Protein AF-A0A849J2C2-F1 (afdb_monomer_lite)

Radius of gyration: 16.39 Å; chains: 1; bounding box: 40×32×50 Å

pLDDT: mean 79.88, std 23.36, range [24.89, 98.5]

Foldseek 3Di:
DDDDPDQPDPPDDPPDPDDDDDDDDPDDLQVVQCCVAPFVNCQPPVDDPLKGFPTKDHPPDAQTKIKTAIDHNDPCPPLVAFGIKMWGWRDDDPSPDTDIDIDGDSDPPPPPPPPPDDD

Secondary structure (DSSP, 8-state):
---------TTS-S-----------SS-HHHHHHHHH-HHHHHHHSSPTT-B---EEE--STT-EEEEE-B-SSS---TTS--EEEEEEEEEETTTEEEE--EEE--SS----------

Sequence (119 aa):
MSEIRTPVDVQSAVAVKELVIERTFAASPESVFDAFTDPLQLTHWWWPKGFACPSAEVDLRVGGTYRIAIKWPDDSSDARFMRSLNGEYYEVDRPHRLVMSSRAVNDERGELFATVASE

Structure (mmCIF, N/CA/C/O backbone):
data_AF-A0A849J2C2-F1
#
_entry.id   AF-A0A849J2C2-F1
#
loop_
_atom_site.group_PDB
_atom_site.id
_atom_site.type_symbol
_atom_site.label_atom_id
_atom_site.label_alt_id
_atom_site.label_comp_id
_atom_site.label_asym_id
_atom_site.label_entity_id
_atom_site.label_seq_id
_atom_site.pdbx_PDB_ins_code
_atom_site.Cartn_x
_atom_site.Cartn_y
_atom_site.Cartn_z
_atom_site.occupancy
_atom_site.B_iso_or_equiv
_atom_site.auth_seq_id
_atom_site.auth_comp_id
_atom_site.auth_asym_id
_atom_site.auth_atom_id
_atom_site.pdbx_PDB_model_num
ATOM 1 N N . MET A 1 1 ? 14.359 -10.371 29.818 1.00 35.44 1 MET A N 1
ATOM 2 C CA . MET A 1 1 ? 14.466 -8.910 29.626 1.00 35.44 1 MET A CA 1
ATOM 3 C C . MET A 1 1 ? 13.919 -8.607 28.246 1.00 35.44 1 MET A C 1
ATOM 5 O O . MET A 1 1 ? 14.593 -8.898 27.274 1.00 35.44 1 MET A O 1
ATOM 9 N N . SER A 1 2 ? 12.655 -8.185 28.173 1.00 36.28 2 SER A N 1
ATOM 10 C CA . SER A 1 2 ? 11.982 -7.843 26.917 1.00 36.28 2 SER A CA 1
ATOM 11 C C . SER A 1 2 ? 12.170 -6.351 26.695 1.00 36.28 2 SER A C 1
ATOM 13 O O . SER A 1 2 ? 11.709 -5.561 27.517 1.00 36.28 2 SER A O 1
ATOM 15 N N . GLU A 1 3 ? 12.879 -5.970 25.640 1.00 36.81 3 GLU A N 1
ATOM 16 C CA . GLU A 1 3 ? 12.998 -4.570 25.246 1.00 36.81 3 GLU A CA 1
ATOM 17 C C . GLU A 1 3 ? 11.624 -4.076 24.786 1.00 36.81 3 GLU A C 1
ATOM 19 O O . GLU A 1 3 ? 11.005 -4.620 23.871 1.00 36.81 3 GLU A O 1
ATOM 24 N N . ILE A 1 4 ? 11.112 -3.075 25.496 1.00 44.16 4 ILE A N 1
ATOM 25 C CA . ILE A 1 4 ? 9.902 -2.348 25.132 1.00 44.16 4 ILE A CA 1
ATOM 26 C C . ILE A 1 4 ? 10.290 -1.488 23.929 1.00 44.16 4 ILE A C 1
ATOM 28 O O . ILE A 1 4 ? 11.045 -0.529 24.074 1.00 44.16 4 ILE A O 1
ATOM 32 N N . ARG A 1 5 ? 9.820 -1.855 22.732 1.00 42.38 5 ARG A N 1
ATOM 33 C CA . ARG A 1 5 ? 10.005 -1.046 21.522 1.00 42.38 5 ARG A CA 1
ATOM 34 C C . ARG A 1 5 ? 9.177 0.227 21.698 1.00 42.38 5 ARG A C 1
ATOM 36 O O . ARG A 1 5 ? 7.949 0.171 21.698 1.00 42.38 5 ARG A O 1
ATOM 43 N N . THR A 1 6 ? 9.850 1.347 21.934 1.00 41.25 6 THR A N 1
ATOM 44 C CA . THR A 1 6 ? 9.228 2.661 22.118 1.00 41.25 6 THR A CA 1
ATOM 45 C C . THR A 1 6 ? 8.323 2.980 20.922 1.00 41.25 6 THR A C 1
ATOM 47 O O . THR A 1 6 ? 8.741 2.739 19.784 1.00 41.25 6 THR A O 1
ATOM 50 N N . PRO A 1 7 ? 7.100 3.505 21.128 1.00 44.19 7 PRO A N 1
ATOM 51 C CA . PRO A 1 7 ? 6.307 4.030 20.026 1.00 44.19 7 PRO A CA 1
ATOM 52 C C . PRO A 1 7 ? 7.094 5.144 19.330 1.00 44.19 7 PRO A C 1
ATOM 54 O O . PRO A 1 7 ? 7.707 5.984 19.988 1.00 44.19 7 PRO A O 1
ATOM 57 N N . VAL A 1 8 ? 7.113 5.112 17.997 1.00 49.66 8 VAL A N 1
ATOM 58 C CA . VAL A 1 8 ? 7.719 6.169 17.185 1.00 49.66 8 VAL A CA 1
ATOM 59 C C . VAL A 1 8 ? 6.935 7.453 17.450 1.00 49.66 8 VAL A C 1
ATOM 61 O O . VAL A 1 8 ? 5.780 7.573 17.046 1.00 49.66 8 VAL A O 1
ATOM 64 N N . ASP A 1 9 ? 7.552 8.385 18.174 1.00 47.97 9 ASP A N 1
ATOM 65 C CA . ASP A 1 9 ? 7.034 9.734 18.368 1.00 47.97 9 ASP A CA 1
ATOM 66 C C . ASP A 1 9 ? 7.191 10.514 17.059 1.00 47.97 9 ASP A C 1
ATOM 68 O O . ASP A 1 9 ? 8.289 10.912 16.672 1.00 47.97 9 ASP A O 1
ATOM 72 N N . VAL A 1 10 ? 6.073 10.716 16.365 1.00 53.03 10 VAL A N 1
ATOM 73 C CA . VAL A 1 10 ? 6.012 11.475 15.109 1.00 53.03 10 VAL A CA 1
ATOM 74 C C . VAL A 1 10 ? 6.177 12.990 15.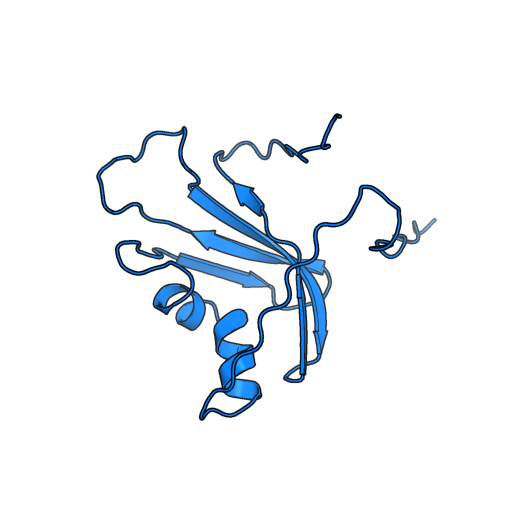346 1.00 53.03 10 VAL A C 1
ATOM 76 O O . VAL A 1 10 ? 6.153 13.755 14.384 1.00 53.03 10 VAL A O 1
ATOM 79 N N . GLN A 1 11 ? 6.328 13.447 16.600 1.00 43.84 11 GLN A N 1
ATOM 80 C CA . GLN A 1 11 ? 6.324 14.869 16.969 1.00 43.84 11 GLN A CA 1
ATOM 81 C C . GLN A 1 11 ? 7.683 15.454 17.397 1.00 43.84 11 GLN A C 1
ATOM 83 O O . GLN A 1 11 ? 7.754 16.651 17.685 1.00 43.84 11 GLN A O 1
ATOM 88 N N . SER A 1 12 ? 8.781 14.694 17.397 1.00 47.53 12 SER A N 1
ATOM 89 C CA . SER A 1 12 ? 10.095 15.250 17.757 1.00 47.53 12 SER A CA 1
ATOM 90 C C . SER A 1 12 ? 10.758 15.987 16.576 1.00 47.53 12 SER A C 1
ATOM 92 O O . SER A 1 12 ? 11.105 15.409 15.548 1.00 47.53 12 SER A O 1
ATOM 94 N N . ALA A 1 13 ? 10.886 17.308 16.735 1.00 49.38 13 ALA A N 1
ATOM 95 C CA . ALA A 1 13 ? 11.087 18.315 15.694 1.00 49.38 13 ALA A CA 1
ATOM 96 C C . ALA A 1 13 ? 12.449 18.286 14.964 1.00 49.38 13 ALA A C 1
ATOM 98 O O . ALA A 1 13 ? 13.404 18.961 15.341 1.00 49.38 13 ALA A O 1
ATOM 99 N N . VAL A 1 14 ? 12.470 17.622 13.810 1.00 52.12 14 VAL A N 1
ATOM 100 C CA . VAL A 1 14 ? 12.861 18.290 12.556 1.00 52.12 14 VAL A CA 1
ATOM 101 C C . VAL A 1 14 ? 11.586 18.959 12.038 1.00 52.12 14 VAL A C 1
ATOM 103 O O . VAL A 1 14 ? 10.515 18.391 12.232 1.00 52.12 14 VAL A O 1
ATOM 106 N N . ALA A 1 15 ? 11.636 20.150 11.435 1.00 57.69 15 ALA A N 1
ATOM 107 C CA . ALA A 1 15 ? 10.431 20.785 10.890 1.00 57.69 15 ALA A CA 1
ATOM 108 C C . ALA A 1 15 ? 9.725 19.827 9.909 1.00 57.69 15 ALA A C 1
ATOM 110 O O . ALA A 1 15 ? 10.162 19.653 8.769 1.00 57.69 15 ALA A O 1
ATOM 111 N N . VAL A 1 16 ? 8.659 19.169 10.374 1.00 62.28 16 VAL A N 1
ATOM 112 C CA . VAL A 1 16 ? 7.884 18.222 9.578 1.00 62.28 16 VAL A CA 1
ATOM 113 C C . VAL A 1 16 ? 7.149 19.041 8.530 1.00 62.28 16 VAL A C 1
ATOM 115 O O . VAL A 1 16 ? 6.279 19.849 8.849 1.00 62.28 16 VAL A O 1
ATOM 118 N N . LYS A 1 17 ? 7.525 18.869 7.263 1.00 84.94 17 LYS A N 1
ATOM 119 C CA . LYS A 1 17 ? 6.743 19.405 6.150 1.00 84.94 17 LYS A CA 1
ATOM 120 C C . LYS A 1 17 ? 5.549 18.484 5.956 1.00 84.94 17 LYS A C 1
ATOM 122 O O . LYS A 1 17 ? 5.688 17.393 5.411 1.00 84.94 17 LYS A O 1
ATOM 127 N N . GLU A 1 18 ? 4.399 18.921 6.445 1.00 88.31 18 GLU A N 1
ATOM 128 C CA . GLU A 1 18 ? 3.142 18.201 6.294 1.00 88.31 18 GLU A CA 1
ATOM 129 C C . GLU A 1 18 ? 2.494 18.524 4.940 1.00 88.31 18 GLU A C 1
ATOM 131 O O . GLU A 1 18 ? 2.438 19.681 4.516 1.00 88.31 18 GLU A O 1
ATOM 136 N N . LEU A 1 19 ? 2.005 17.487 4.259 1.00 90.19 19 LEU A N 1
ATOM 137 C CA . LEU A 1 19 ? 1.197 17.598 3.048 1.00 90.19 19 LEU A CA 1
ATOM 138 C C . LEU A 1 19 ? -0.126 16.870 3.282 1.00 90.19 19 LEU A C 1
ATOM 140 O O . LEU A 1 19 ? -0.139 15.653 3.452 1.00 90.19 19 LEU A O 1
ATOM 144 N N . VAL A 1 20 ? -1.231 17.614 3.231 1.00 93.50 20 VAL A N 1
ATOM 145 C CA . VAL A 1 20 ? -2.586 17.064 3.355 1.00 93.50 20 VAL A CA 1
ATOM 146 C C . VAL A 1 20 ? -3.234 17.007 1.973 1.00 93.50 20 VAL A C 1
ATOM 148 O O . VAL A 1 20 ? -3.305 18.013 1.265 1.00 93.50 20 VAL A O 1
ATOM 151 N N . ILE A 1 21 ? -3.700 15.819 1.579 1.00 94.81 21 ILE A N 1
ATOM 152 C CA . ILE A 1 21 ? -4.419 15.591 0.322 1.00 94.81 21 ILE A CA 1
ATOM 153 C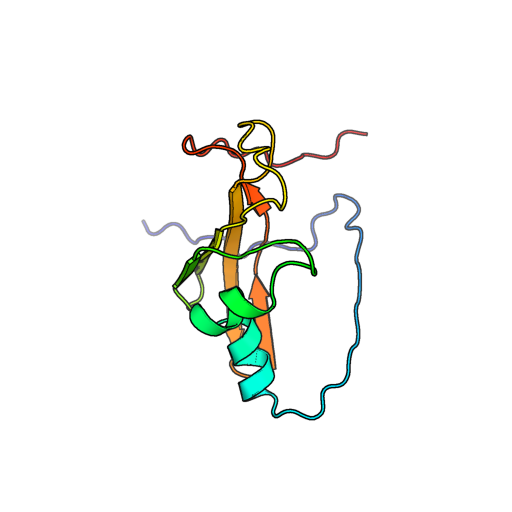 C . ILE A 1 21 ? -5.802 15.039 0.651 1.00 94.81 21 ILE A C 1
ATOM 155 O O . ILE A 1 21 ? -5.923 13.950 1.202 1.00 94.81 21 ILE A O 1
ATOM 159 N N . GLU A 1 22 ? -6.842 15.758 0.236 1.00 96.81 22 GLU A N 1
ATOM 160 C CA . GLU A 1 22 ? -8.230 15.321 0.377 1.00 96.81 22 GLU A CA 1
ATOM 161 C C . GLU A 1 22 ? -8.841 14.983 -0.985 1.00 96.81 22 GLU A C 1
ATOM 163 O O . GLU A 1 22 ? -8.763 15.751 -1.959 1.00 96.81 22 GLU A O 1
ATOM 168 N N . ARG A 1 23 ? -9.450 13.797 -1.063 1.00 95.94 23 ARG A N 1
ATOM 169 C CA . ARG A 1 23 ? -10.139 13.293 -2.253 1.00 95.94 23 ARG A CA 1
ATOM 170 C C . ARG A 1 23 ? -11.385 12.512 -1.859 1.00 95.94 23 ARG A C 1
ATOM 172 O O . ARG A 1 23 ? -11.369 11.738 -0.910 1.00 95.94 23 ARG A O 1
ATOM 179 N N . THR A 1 24 ? -12.453 12.706 -2.627 1.00 97.31 24 THR A N 1
ATOM 180 C CA . THR A 1 24 ? -13.711 11.967 -2.494 1.00 97.31 24 THR A CA 1
ATOM 181 C C . THR A 1 24 ? -13.824 10.964 -3.633 1.00 97.31 24 THR A C 1
ATOM 183 O O . THR A 1 24 ? -13.643 11.325 -4.795 1.00 97.31 24 THR A O 1
ATOM 186 N N . PHE A 1 25 ? -14.151 9.718 -3.301 1.00 96.00 25 PHE A N 1
ATOM 187 C CA . PHE A 1 25 ? -14.321 8.633 -4.263 1.00 96.00 25 PHE A CA 1
ATOM 188 C C . PHE A 1 25 ? -15.755 8.109 -4.218 1.00 96.00 25 PHE A C 1
ATOM 190 O O . PHE A 1 25 ? -16.335 7.961 -3.145 1.00 96.00 25 PHE A O 1
ATOM 197 N N . ALA A 1 26 ? -16.316 7.781 -5.382 1.00 98.00 26 ALA A N 1
ATOM 198 C CA . ALA A 1 26 ? -17.579 7.052 -5.492 1.00 98.00 26 ALA A CA 1
ATOM 199 C C . ALA A 1 26 ? -17.344 5.538 -5.294 1.00 98.00 26 ALA A C 1
ATOM 201 O O . ALA A 1 26 ? -17.611 4.736 -6.185 1.00 98.00 26 ALA A O 1
ATOM 202 N N . ALA A 1 27 ? -16.771 5.166 -4.149 1.00 97.19 27 ALA A N 1
ATOM 203 C CA . ALA A 1 27 ? -16.416 3.798 -3.774 1.00 97.19 27 ALA A CA 1
ATOM 204 C C . ALA A 1 27 ? -16.601 3.605 -2.259 1.00 97.19 27 ALA A C 1
ATOM 206 O O . ALA A 1 27 ? -16.663 4.585 -1.515 1.00 97.19 27 ALA A O 1
ATOM 207 N N . SER A 1 28 ? -16.693 2.356 -1.793 1.00 98.31 28 SER A N 1
ATOM 208 C CA . SER A 1 28 ? -16.785 2.083 -0.353 1.00 98.31 28 SER A CA 1
ATOM 209 C C . SER A 1 28 ? -15.435 2.324 0.347 1.00 98.31 28 SER A C 1
ATOM 211 O O . SER A 1 28 ? -14.390 2.167 -0.296 1.00 98.31 28 SER A O 1
ATOM 213 N N . PRO A 1 29 ? -15.417 2.656 1.653 1.00 98.06 29 PRO A N 1
ATOM 214 C CA . PRO A 1 29 ? -14.176 2.773 2.419 1.00 98.06 29 PRO A CA 1
ATOM 215 C C . PRO A 1 29 ? -13.303 1.517 2.337 1.00 98.06 29 PRO A C 1
ATOM 217 O O . PRO A 1 29 ? -12.090 1.628 2.209 1.00 98.06 29 PRO A O 1
ATOM 220 N N . GLU A 1 30 ? -13.905 0.325 2.340 1.00 98.50 30 GLU A N 1
ATOM 221 C CA . GLU A 1 30 ? -13.195 -0.953 2.203 1.00 98.50 30 GLU A CA 1
ATOM 222 C C . GLU A 1 30 ? -12.489 -1.056 0.855 1.00 98.50 30 GLU A C 1
ATOM 224 O O . GLU A 1 30 ? -11.328 -1.445 0.813 1.00 98.50 30 GLU A O 1
ATOM 229 N N . SER A 1 31 ? -13.159 -0.652 -0.228 1.00 98.00 31 SER A N 1
ATOM 230 C CA . SER A 1 31 ? -12.578 -0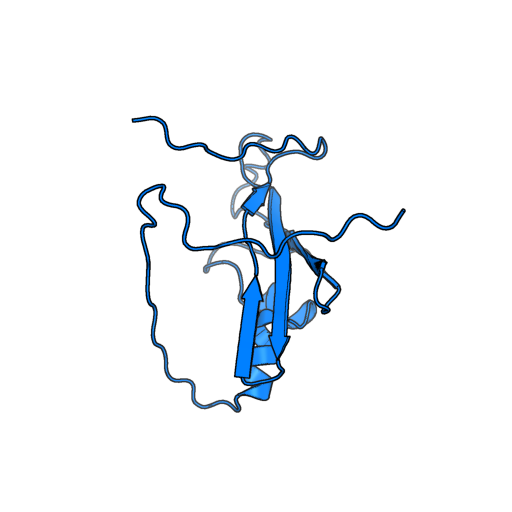.678 -1.575 1.00 98.00 31 SER A CA 1
ATOM 231 C C . SER A 1 31 ? -11.400 0.291 -1.693 1.00 98.00 31 SER A C 1
ATOM 233 O O . SER A 1 31 ? -10.396 -0.020 -2.329 1.00 98.00 31 SER A O 1
ATOM 235 N N . VAL A 1 32 ? -11.510 1.469 -1.067 1.00 97.94 32 VAL A N 1
ATOM 236 C CA . VAL A 1 32 ? -10.404 2.432 -1.004 1.00 97.94 32 VAL A CA 1
ATOM 237 C C . VAL A 1 32 ? -9.268 1.863 -0.164 1.00 97.94 32 VAL A C 1
ATOM 239 O O . VAL A 1 32 ? -8.129 1.898 -0.603 1.00 97.94 32 VAL A O 1
ATOM 242 N N . PHE A 1 33 ? -9.554 1.279 0.997 1.00 98.50 33 PHE A N 1
ATOM 243 C CA . PHE A 1 33 ? -8.536 0.657 1.842 1.00 98.50 33 PHE A CA 1
ATOM 244 C C . PHE A 1 33 ? -7.808 -0.488 1.116 1.00 98.50 33 PHE A C 1
ATOM 246 O O . PHE A 1 33 ? -6.579 -0.565 1.161 1.00 98.50 33 PHE A O 1
ATOM 253 N N . ASP A 1 34 ? -8.545 -1.335 0.391 1.00 98.12 34 ASP A N 1
ATOM 254 C CA . ASP A 1 34 ? -7.986 -2.401 -0.449 1.00 98.12 34 ASP A CA 1
ATOM 255 C C . ASP A 1 34 ? -7.076 -1.855 -1.539 1.00 98.12 34 ASP A C 1
ATOM 257 O O . ASP A 1 34 ? -6.029 -2.439 -1.796 1.00 98.12 34 ASP A O 1
ATOM 261 N N . ALA A 1 35 ? -7.396 -0.703 -2.134 1.00 97.69 35 ALA A N 1
ATOM 262 C CA . ALA A 1 35 ? -6.511 -0.093 -3.119 1.00 97.69 35 ALA A CA 1
ATOM 263 C C . ALA A 1 35 ? -5.099 0.154 -2.551 1.00 97.69 35 ALA A C 1
ATOM 265 O O . ALA A 1 35 ? -4.118 -0.019 -3.266 1.00 97.69 35 ALA A O 1
ATOM 266 N N . PHE A 1 36 ? -4.967 0.492 -1.266 1.00 96.81 36 PHE A N 1
ATOM 267 C CA . PHE A 1 36 ? -3.670 0.750 -0.626 1.00 96.81 36 PHE A CA 1
ATOM 268 C C . PHE A 1 36 ? -3.011 -0.485 0.004 1.00 96.81 36 PHE A C 1
ATOM 270 O O . PHE A 1 36 ? -1.870 -0.389 0.460 1.00 96.81 36 PHE A O 1
ATOM 277 N N . THR A 1 37 ? -3.705 -1.622 0.083 1.00 97.88 37 THR A N 1
ATOM 278 C CA . THR A 1 37 ? -3.257 -2.766 0.900 1.00 97.88 37 THR A CA 1
ATOM 279 C C . THR A 1 37 ? -3.308 -4.113 0.189 1.00 97.88 37 THR A C 1
ATOM 281 O O . THR A 1 37 ? -2.603 -5.032 0.595 1.00 97.88 37 THR A O 1
ATOM 284 N N . ASP A 1 38 ? -4.073 -4.244 -0.891 1.00 98.19 38 ASP A N 1
ATOM 285 C CA . ASP A 1 38 ? -4.056 -5.434 -1.731 1.00 98.19 38 ASP A CA 1
ATOM 286 C C . ASP A 1 38 ? -2.901 -5.348 -2.750 1.00 98.19 38 ASP A C 1
ATOM 288 O O . ASP A 1 38 ? -2.808 -4.373 -3.506 1.00 98.19 38 ASP A O 1
ATOM 292 N N . PRO A 1 39 ? -2.009 -6.355 -2.811 1.00 97.88 39 PRO A N 1
ATOM 293 C CA . PRO A 1 39 ? -0.849 -6.311 -3.692 1.00 97.88 39 PRO A CA 1
ATOM 294 C C . PRO A 1 39 ? -1.233 -6.240 -5.172 1.00 97.88 39 PRO A C 1
ATOM 296 O O . PRO A 1 39 ? -0.550 -5.559 -5.935 1.00 97.88 39 PRO A O 1
ATOM 299 N N . LEU A 1 40 ? -2.325 -6.883 -5.601 1.00 97.44 40 LEU A N 1
ATOM 300 C CA . LEU A 1 40 ? -2.755 -6.820 -6.998 1.00 97.44 40 LEU A CA 1
ATOM 301 C C . LEU A 1 40 ? -3.260 -5.417 -7.333 1.00 97.44 40 LEU A C 1
ATOM 303 O O . LEU A 1 40 ? -2.823 -4.844 -8.332 1.00 97.44 40 LEU A O 1
ATOM 307 N N . GLN A 1 41 ? -4.091 -4.822 -6.476 1.00 97.88 41 GLN A N 1
ATOM 308 C CA . GLN A 1 41 ? -4.578 -3.454 -6.667 1.00 97.88 41 GLN A CA 1
ATOM 309 C C . GLN A 1 41 ? -3.426 -2.448 -6.746 1.00 97.88 41 GLN A C 1
ATOM 311 O O . GLN A 1 41 ? -3.398 -1.627 -7.665 1.00 97.88 41 GLN A O 1
ATOM 316 N N . LEU A 1 42 ? -2.435 -2.547 -5.856 1.00 97.69 42 LEU A N 1
ATOM 317 C CA . LEU A 1 42 ? -1.254 -1.675 -5.868 1.00 97.69 42 LEU A CA 1
ATOM 318 C C . LEU A 1 42 ? -0.533 -1.693 -7.223 1.00 97.69 42 LEU A C 1
ATOM 320 O O . LEU A 1 42 ? -0.110 -0.637 -7.704 1.00 97.69 42 LEU A O 1
ATOM 324 N N . THR A 1 43 ? -0.460 -2.855 -7.887 1.00 96.81 43 THR A N 1
ATOM 325 C CA . THR A 1 43 ? 0.170 -2.939 -9.214 1.00 96.81 43 THR A CA 1
ATOM 326 C C . THR A 1 43 ? -0.549 -2.142 -10.305 1.00 96.81 43 THR A C 1
ATOM 328 O O . THR A 1 43 ? 0.067 -1.778 -11.309 1.00 96.81 43 THR A O 1
ATOM 331 N N . HIS A 1 44 ? -1.830 -1.827 -10.113 1.00 95.50 44 HIS A N 1
ATOM 332 C CA . HIS A 1 44 ? -2.641 -1.147 -11.117 1.00 95.50 44 HIS A CA 1
ATOM 333 C C . HIS A 1 44 ? -2.589 0.380 -11.040 1.00 95.50 44 HIS A C 1
ATOM 335 O O . HIS A 1 44 ? -2.751 1.024 -12.078 1.00 95.50 44 HIS A O 1
ATOM 341 N N . TRP A 1 45 ? -2.392 0.972 -9.856 1.00 94.12 45 TRP A N 1
ATOM 342 C CA . TRP A 1 45 ? -2.600 2.419 -9.686 1.00 94.12 45 TRP A CA 1
ATOM 343 C C . TRP A 1 45 ? -1.473 3.174 -8.979 1.00 94.12 45 TRP A C 1
ATOM 345 O O . TRP A 1 45 ? -1.431 4.397 -9.101 1.00 94.12 45 TRP A O 1
ATOM 355 N N . TRP A 1 46 ? -0.576 2.495 -8.252 1.00 95.31 46 TRP A N 1
ATOM 356 C CA . TRP A 1 46 ? 0.368 3.188 -7.368 1.00 95.31 46 TRP A CA 1
ATOM 357 C C . TRP A 1 46 ? 1.289 4.163 -8.110 1.00 95.31 46 TRP A C 1
ATOM 359 O O . TRP A 1 46 ? 1.567 5.264 -7.634 1.00 95.31 46 TRP A O 1
ATOM 369 N N . TRP A 1 47 ? 1.764 3.761 -9.290 1.00 94.00 47 TRP A N 1
ATOM 370 C CA . TRP A 1 47 ? 2.639 4.596 -10.102 1.00 94.00 47 TRP A CA 1
ATOM 371 C C . TRP A 1 47 ? 1.856 5.478 -11.074 1.00 94.00 47 TRP A C 1
ATOM 373 O O . TRP A 1 47 ? 0.842 5.052 -11.631 1.00 94.00 47 TRP A O 1
ATOM 383 N N . PRO A 1 48 ? 2.341 6.706 -11.334 1.00 90.88 48 PRO A N 1
ATOM 384 C CA . PRO A 1 48 ? 1.707 7.590 -12.296 1.00 90.88 48 PRO A CA 1
ATOM 385 C C . PRO A 1 48 ? 1.740 6.993 -13.708 1.00 90.88 48 PRO A C 1
ATOM 387 O O . PRO A 1 48 ? 2.554 6.131 -14.044 1.00 90.88 48 PRO A O 1
ATOM 390 N N . LYS A 1 49 ? 0.862 7.499 -14.577 1.00 88.31 49 LYS A N 1
ATOM 391 C CA . LYS A 1 49 ? 0.789 7.073 -15.978 1.00 88.31 49 LYS A CA 1
ATOM 392 C C . LYS A 1 49 ? 2.162 7.174 -16.660 1.00 88.31 49 LYS A C 1
ATOM 394 O O . LYS A 1 49 ? 2.833 8.195 -16.556 1.00 88.31 49 LYS A O 1
ATOM 399 N N . GLY A 1 50 ? 2.530 6.131 -17.403 1.00 86.00 50 GLY A N 1
ATOM 400 C CA . GLY A 1 50 ? 3.836 6.004 -18.063 1.00 86.00 50 GLY A CA 1
ATOM 401 C C . GLY A 1 50 ? 4.809 5.099 -17.309 1.00 86.00 50 GLY A C 1
ATOM 402 O O . GLY A 1 50 ? 5.791 4.654 -17.886 1.00 86.00 50 GLY A O 1
ATOM 403 N N . PHE A 1 51 ? 4.504 4.756 -16.062 1.00 89.19 51 PHE A N 1
ATOM 404 C CA . PHE A 1 51 ? 5.258 3.801 -15.262 1.00 89.19 51 PHE A CA 1
ATOM 405 C C . PHE A 1 51 ? 4.478 2.500 -15.125 1.00 89.19 51 PHE A C 1
ATOM 407 O O . PHE A 1 51 ? 3.248 2.494 -15.188 1.00 89.19 51 PHE A O 1
ATOM 414 N N . ALA A 1 52 ? 5.193 1.397 -14.921 1.00 90.31 52 ALA A N 1
ATOM 415 C CA . ALA A 1 52 ? 4.581 0.107 -14.629 1.00 90.31 52 ALA A CA 1
ATOM 416 C C . ALA A 1 52 ? 4.989 -0.387 -13.237 1.00 90.31 52 ALA A C 1
ATOM 418 O O . ALA A 1 52 ? 6.065 -0.053 -12.739 1.00 90.31 52 ALA A O 1
ATOM 419 N N . CYS A 1 53 ? 4.137 -1.211 -12.628 1.00 93.81 53 CYS A N 1
ATOM 420 C CA . CYS A 1 53 ? 4.415 -1.908 -11.378 1.00 93.81 53 CYS A CA 1
ATOM 421 C C . CYS A 1 53 ? 4.519 -3.416 -11.649 1.00 93.81 53 CYS A C 1
ATOM 423 O O . CYS A 1 53 ? 3.489 -4.078 -11.764 1.00 93.81 53 CYS A O 1
ATOM 425 N N . PRO A 1 54 ? 5.729 -3.985 -11.788 1.00 92.81 54 PRO A N 1
ATOM 426 C CA . PRO A 1 54 ? 5.887 -5.411 -12.082 1.00 92.81 54 PRO A CA 1
ATOM 427 C C . PRO A 1 54 ? 5.383 -6.330 -10.967 1.00 92.81 54 PRO A C 1
ATOM 429 O O . PRO A 1 54 ? 4.942 -7.442 -11.242 1.00 92.81 54 PRO A O 1
ATOM 432 N N . SER A 1 55 ? 5.485 -5.885 -9.715 1.00 95.88 55 SER A N 1
ATOM 433 C CA . SER A 1 55 ? 5.065 -6.646 -8.542 1.00 95.88 55 SER A CA 1
ATOM 434 C C . SER A 1 55 ? 4.855 -5.736 -7.336 1.00 95.88 55 SER A C 1
ATOM 436 O O . SER A 1 55 ? 5.469 -4.671 -7.225 1.00 95.88 55 SER A O 1
ATOM 438 N N . ALA A 1 56 ? 4.007 -6.191 -6.419 1.00 97.56 56 ALA A N 1
ATOM 43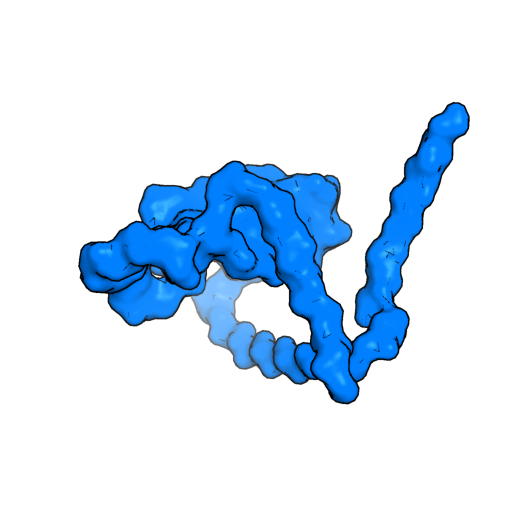9 C CA . ALA A 1 56 ? 3.895 -5.652 -5.078 1.00 97.56 56 ALA A CA 1
ATOM 440 C C . ALA A 1 56 ? 3.788 -6.800 -4.067 1.00 97.56 56 ALA A C 1
ATOM 442 O O . ALA A 1 56 ? 3.216 -7.850 -4.361 1.00 97.56 56 ALA A O 1
ATOM 443 N N . GLU A 1 57 ? 4.347 -6.589 -2.884 1.00 98.19 57 GLU A N 1
ATOM 444 C CA . GLU A 1 57 ? 4.329 -7.512 -1.752 1.00 98.19 57 GLU A CA 1
ATOM 445 C C . GLU A 1 57 ? 3.824 -6.754 -0.528 1.00 98.19 57 GLU A C 1
ATOM 447 O O . GLU A 1 57 ? 4.223 -5.607 -0.305 1.00 98.19 57 GLU A O 1
ATOM 452 N N . VAL A 1 58 ? 2.947 -7.384 0.254 1.00 98.06 58 VAL A N 1
ATOM 453 C CA . VAL A 1 58 ? 2.312 -6.773 1.425 1.00 98.06 58 VAL A CA 1
ATOM 454 C C . VAL A 1 58 ? 2.190 -7.804 2.550 1.00 98.06 58 VAL A C 1
ATOM 456 O O . VAL A 1 58 ? 1.566 -8.848 2.372 1.00 98.06 58 VAL A O 1
ATOM 459 N N . ASP A 1 59 ? 2.738 -7.483 3.722 1.00 98.44 59 ASP A N 1
ATOM 460 C CA . ASP A 1 59 ? 2.452 -8.140 5.004 1.00 98.44 59 ASP A CA 1
ATOM 461 C C . ASP A 1 59 ? 1.560 -7.203 5.838 1.00 98.44 59 ASP A C 1
ATOM 463 O O . ASP A 1 59 ? 2.046 -6.352 6.586 1.00 98.44 59 ASP A O 1
ATOM 467 N N . LEU A 1 60 ? 0.238 -7.293 5.643 1.00 98.06 60 LEU A N 1
ATOM 468 C CA . LEU A 1 60 ? -0.729 -6.332 6.188 1.00 98.06 60 LEU A CA 1
ATOM 469 C C . LEU A 1 60 ? -1.016 -6.577 7.676 1.00 98.06 60 LEU A C 1
ATOM 471 O O . LEU A 1 60 ? -2.047 -7.126 8.067 1.00 98.06 60 LEU A O 1
ATOM 475 N N . ARG A 1 61 ? -0.095 -6.131 8.522 1.00 97.88 61 ARG A N 1
ATOM 476 C CA . ARG A 1 61 ? -0.230 -6.096 9.982 1.00 97.88 61 ARG A CA 1
ATOM 477 C C . ARG A 1 61 ? 0.657 -4.997 10.547 1.00 97.88 61 ARG A C 1
ATOM 479 O O . ARG A 1 61 ? 1.617 -4.589 9.903 1.00 97.88 61 ARG A O 1
ATOM 486 N N . VAL A 1 62 ? 0.386 -4.552 11.771 1.00 97.88 62 VAL A N 1
ATOM 487 C CA . VAL A 1 62 ? 1.283 -3.619 12.474 1.00 97.88 62 VAL A CA 1
ATOM 488 C C . VAL A 1 62 ? 2.682 -4.240 12.598 1.00 97.88 62 VAL A C 1
ATOM 490 O O . VAL A 1 62 ? 2.830 -5.385 13.034 1.00 97.88 62 VAL A O 1
ATOM 493 N N . GLY A 1 63 ? 3.700 -3.491 12.176 1.00 95.25 63 GLY A N 1
ATOM 494 C CA . GLY A 1 63 ? 5.090 -3.935 12.063 1.00 95.25 63 GLY A CA 1
ATOM 495 C C . GLY A 1 63 ? 5.396 -4.811 10.841 1.00 95.25 63 GLY A C 1
ATOM 496 O O . GLY A 1 63 ? 6.536 -5.246 10.684 1.00 95.25 63 GLY A O 1
ATOM 497 N N . GLY A 1 64 ? 4.401 -5.110 10.003 1.00 96.50 64 GLY A N 1
ATOM 498 C CA . GLY A 1 64 ? 4.585 -5.748 8.703 1.00 96.50 64 GLY A CA 1
ATOM 499 C C . GLY A 1 64 ? 5.068 -4.744 7.656 1.00 96.50 64 GLY A C 1
ATOM 500 O O . GLY A 1 64 ? 4.903 -3.531 7.811 1.00 96.50 64 GLY A O 1
ATOM 501 N N . THR A 1 65 ? 5.698 -5.247 6.599 1.00 97.81 65 THR A N 1
ATOM 502 C CA . THR A 1 65 ? 6.308 -4.424 5.550 1.00 97.81 65 THR A CA 1
ATOM 503 C C . THR A 1 65 ? 5.586 -4.561 4.219 1.00 97.81 65 THR A C 1
ATOM 505 O O . THR A 1 65 ? 4.842 -5.513 3.977 1.00 97.81 65 THR A O 1
ATOM 508 N N . TYR A 1 66 ? 5.825 -3.596 3.338 1.00 97.75 66 TYR A N 1
ATOM 509 C CA . TYR A 1 66 ? 5.391 -3.663 1.952 1.00 97.75 66 TYR A CA 1
ATOM 510 C C . TYR A 1 66 ? 6.506 -3.235 0.998 1.00 97.75 66 TYR A C 1
ATOM 512 O O . TYR A 1 66 ? 7.420 -2.483 1.360 1.00 97.75 66 TYR A O 1
ATOM 520 N N . ARG A 1 67 ? 6.414 -3.718 -0.240 1.00 97.31 67 ARG A N 1
ATOM 521 C CA . ARG A 1 67 ? 7.313 -3.391 -1.349 1.00 97.31 67 ARG A CA 1
ATOM 522 C C . ARG A 1 67 ? 6.491 -3.229 -2.619 1.00 97.31 67 ARG A C 1
ATOM 524 O O . ARG A 1 67 ? 5.726 -4.117 -2.965 1.00 97.31 67 ARG A O 1
ATOM 531 N N . ILE A 1 68 ? 6.692 -2.134 -3.343 1.00 96.94 68 ILE A N 1
ATOM 532 C CA . ILE A 1 68 ? 6.034 -1.854 -4.626 1.00 96.94 68 ILE A CA 1
ATOM 533 C C . ILE A 1 68 ? 7.131 -1.593 -5.653 1.00 96.94 68 ILE A C 1
ATOM 535 O O . ILE A 1 68 ? 7.834 -0.582 -5.573 1.00 96.94 68 ILE A O 1
ATOM 539 N N . ALA A 1 69 ? 7.334 -2.525 -6.584 1.00 94.25 69 ALA A N 1
ATOM 540 C CA . ALA A 1 69 ? 8.376 -2.417 -7.600 1.00 94.25 69 ALA A CA 1
ATOM 541 C C . ALA A 1 69 ? 7.994 -1.385 -8.666 1.00 94.25 69 ALA A C 1
ATOM 543 O O . ALA A 1 69 ? 6.825 -1.253 -9.024 1.00 94.25 69 ALA A O 1
ATOM 544 N N . ILE A 1 70 ? 8.978 -0.677 -9.215 1.00 91.38 70 ILE A N 1
ATOM 545 C CA . ILE A 1 70 ? 8.772 0.245 -10.337 1.00 91.38 70 ILE A CA 1
ATOM 546 C C . ILE A 1 70 ? 9.532 -0.243 -11.565 1.00 91.38 70 ILE A C 1
ATOM 548 O O . ILE A 1 70 ? 10.684 -0.669 -11.481 1.00 91.38 70 ILE A O 1
ATOM 552 N N . LYS A 1 71 ? 8.882 -0.161 -12.723 1.00 88.25 71 LYS A N 1
ATOM 553 C CA . LYS A 1 71 ? 9.522 -0.251 -14.032 1.00 88.25 71 LYS A CA 1
ATOM 554 C C . LYS A 1 71 ? 9.394 1.103 -14.718 1.00 88.25 71 LYS A C 1
ATOM 556 O O . LYS A 1 71 ? 8.282 1.586 -14.946 1.00 88.25 71 LYS A O 1
ATOM 561 N N . TRP A 1 72 ? 10.544 1.692 -15.025 1.00 86.81 72 TRP A N 1
ATOM 562 C CA . TRP A 1 72 ? 10.641 2.968 -15.720 1.00 86.81 72 TRP A CA 1
ATOM 563 C C . TRP A 1 72 ? 10.223 2.818 -17.198 1.00 86.81 72 TRP A C 1
ATOM 565 O O . TRP A 1 72 ? 10.390 1.735 -17.765 1.00 86.81 72 TRP A O 1
ATOM 575 N N . PRO A 1 73 ? 9.624 3.862 -17.805 1.00 79.94 73 PRO A N 1
ATOM 576 C CA . PRO A 1 73 ? 9.178 3.843 -19.203 1.00 79.94 73 PRO A CA 1
ATOM 577 C C . PRO A 1 73 ? 10.300 3.581 -20.213 1.00 79.94 73 PRO A C 1
ATOM 579 O O . PRO A 1 73 ? 10.055 2.950 -21.239 1.00 79.94 73 PRO A O 1
ATOM 582 N N . ASP A 1 74 ? 11.514 4.032 -19.904 1.00 72.88 74 ASP A N 1
ATOM 583 C CA . ASP A 1 74 ? 12.699 3.820 -20.730 1.00 72.88 74 ASP A CA 1
ATOM 584 C C . ASP A 1 74 ? 13.506 2.625 -20.201 1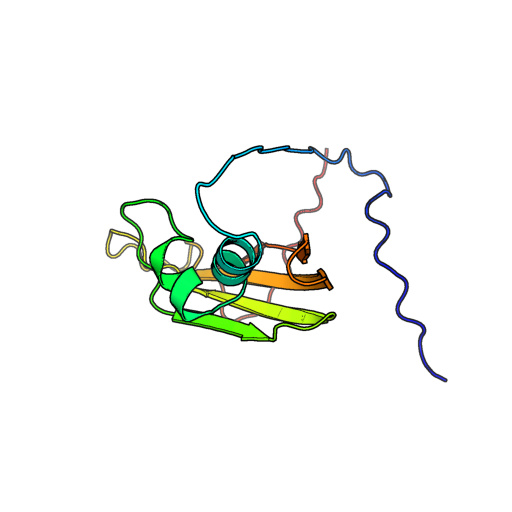.00 72.88 74 ASP A C 1
ATOM 586 O O . ASP A 1 74 ? 13.376 2.244 -19.036 1.00 72.88 74 ASP A O 1
ATOM 590 N N . ASP A 1 75 ? 14.420 2.068 -21.006 1.00 61.03 75 ASP A N 1
ATOM 591 C CA . ASP A 1 75 ? 15.428 1.099 -20.526 1.00 61.03 75 ASP A CA 1
ATOM 592 C C . ASP A 1 75 ? 16.502 1.774 -19.644 1.00 61.03 75 ASP A C 1
ATOM 594 O O . ASP A 1 75 ? 17.656 1.356 -19.569 1.00 61.03 75 ASP A O 1
ATOM 598 N N . SER A 1 76 ? 16.123 2.842 -18.935 1.00 59.78 76 SER A N 1
ATOM 599 C CA . SER A 1 76 ? 16.857 3.421 -17.821 1.00 59.78 76 SER A CA 1
ATOM 600 C C . SER A 1 76 ? 16.769 2.489 -16.608 1.00 59.78 76 SER A C 1
ATOM 602 O O . SER A 1 76 ? 16.437 2.881 -15.494 1.00 59.78 76 SER A O 1
ATOM 604 N N . SER A 1 77 ? 17.162 1.231 -16.806 1.00 56.34 77 SER A N 1
ATOM 605 C CA . SER A 1 77 ? 17.519 0.274 -15.757 1.00 56.34 77 SER A CA 1
ATOM 606 C C . SER A 1 77 ? 18.848 0.639 -15.071 1.00 56.34 77 SER A C 1
ATOM 608 O O . SER A 1 77 ? 19.483 -0.193 -14.417 1.00 56.34 77 SER A O 1
ATOM 610 N N . ASP A 1 78 ? 19.258 1.903 -15.201 1.00 59.41 78 ASP A N 1
ATOM 611 C CA . ASP A 1 78 ? 20.391 2.492 -14.519 1.00 59.41 78 ASP A CA 1
ATOM 612 C C . ASP A 1 78 ? 20.180 2.350 -13.010 1.00 59.41 78 ASP A C 1
ATOM 614 O O . ASP A 1 78 ? 19.177 2.792 -12.448 1.00 59.41 78 ASP A O 1
ATOM 618 N N . ALA A 1 79 ? 21.152 1.724 -12.351 1.00 57.06 79 ALA A N 1
ATOM 619 C CA . ALA A 1 79 ? 21.178 1.491 -10.912 1.00 57.06 79 ALA A CA 1
ATOM 620 C C . ALA A 1 79 ? 21.225 2.785 -10.070 1.00 57.06 79 ALA A C 1
ATOM 622 O O . ALA A 1 79 ? 21.397 2.724 -8.856 1.00 57.06 79 ALA A O 1
ATOM 623 N N . ARG A 1 80 ? 21.112 3.963 -10.692 1.00 61.94 80 ARG A N 1
ATOM 624 C CA . ARG A 1 80 ? 20.864 5.250 -10.033 1.00 61.94 80 ARG A CA 1
ATOM 625 C C . ARG A 1 80 ? 19.378 5.531 -9.780 1.00 61.94 80 ARG A C 1
ATOM 627 O O . ARG A 1 80 ? 19.079 6.414 -8.977 1.00 61.94 80 ARG A O 1
ATOM 634 N N . PHE A 1 81 ? 18.456 4.838 -10.450 1.00 72.31 81 PHE A N 1
ATOM 635 C CA . PHE A 1 81 ? 17.021 5.085 -10.307 1.00 72.31 81 PHE A CA 1
ATOM 636 C C . PHE A 1 81 ? 16.354 4.109 -9.341 1.00 72.31 81 PHE A C 1
ATOM 638 O O . PHE A 1 81 ? 16.611 2.909 -9.364 1.00 72.31 81 PHE A O 1
ATOM 645 N N . MET A 1 82 ? 15.421 4.636 -8.541 1.00 82.75 82 MET A N 1
ATOM 646 C CA . MET A 1 82 ? 14.599 3.857 -7.612 1.00 82.75 82 MET A CA 1
ATOM 647 C C . MET A 1 82 ? 14.059 2.581 -8.275 1.00 82.75 82 MET A C 1
ATOM 649 O O . MET A 1 82 ? 13.501 2.632 -9.372 1.00 82.75 82 MET A O 1
ATOM 653 N N . ARG A 1 83 ? 14.193 1.455 -7.571 1.00 87.62 83 ARG A N 1
ATOM 654 C CA . ARG A 1 83 ? 13.720 0.122 -7.975 1.00 87.62 83 ARG A CA 1
ATOM 655 C C . ARG A 1 83 ? 12.420 -0.272 -7.287 1.00 87.62 83 ARG A C 1
ATOM 657 O O . ARG A 1 83 ? 11.653 -1.068 -7.828 1.00 87.62 83 ARG A O 1
ATOM 664 N N . SER A 1 84 ? 12.159 0.289 -6.111 1.00 91.88 84 SER A N 1
ATOM 665 C CA . SER A 1 84 ? 10.907 0.082 -5.393 1.00 91.88 84 SER A CA 1
ATOM 666 C C . SER A 1 84 ? 10.625 1.190 -4.388 1.00 91.88 84 SER A C 1
ATOM 668 O O . SER A 1 84 ? 11.532 1.891 -3.934 1.00 91.88 84 SER A O 1
ATOM 670 N N . LEU A 1 85 ? 9.356 1.308 -4.012 1.00 93.94 85 LEU A N 1
ATOM 671 C CA . LEU A 1 85 ? 8.948 1.958 -2.777 1.00 93.94 85 LEU A CA 1
ATOM 672 C C . LEU A 1 85 ? 8.754 0.883 -1.711 1.00 93.94 85 LEU A C 1
ATOM 674 O O . LEU A 1 85 ? 8.025 -0.080 -1.944 1.00 93.94 85 LEU A O 1
ATOM 678 N N . ASN A 1 86 ? 9.381 1.053 -0.554 1.00 95.31 86 ASN A N 1
ATOM 679 C CA . ASN A 1 86 ? 9.220 0.145 0.576 1.00 95.31 86 ASN A CA 1
ATOM 680 C C . ASN A 1 86 ? 8.696 0.910 1.789 1.00 95.31 86 ASN A C 1
ATOM 682 O O . ASN A 1 86 ? 8.925 2.115 1.907 1.00 95.31 86 ASN A O 1
ATOM 686 N N . GLY A 1 87 ? 8.070 0.200 2.718 1.00 94.88 87 GLY A N 1
ATOM 687 C CA . GLY A 1 87 ? 7.651 0.780 3.987 1.00 94.88 87 GLY A CA 1
ATOM 688 C C . GLY A 1 87 ? 7.243 -0.256 5.024 1.00 94.88 87 GLY A C 1
ATOM 689 O O . GLY A 1 87 ? 7.255 -1.459 4.763 1.00 94.88 87 GLY A O 1
ATOM 690 N N . GLU A 1 88 ? 6.903 0.241 6.208 1.00 97.12 88 GLU A N 1
ATOM 691 C CA . GLU A 1 88 ? 6.385 -0.510 7.356 1.00 97.12 88 GLU A CA 1
ATOM 692 C C . GLU A 1 88 ? 5.040 0.092 7.777 1.00 97.12 88 GLU A C 1
ATOM 694 O O . GLU A 1 88 ? 4.888 1.318 7.794 1.00 97.12 88 GLU A O 1
ATOM 699 N N . TYR A 1 89 ? 4.080 -0.760 8.135 1.00 97.06 89 TYR A N 1
ATOM 700 C CA . TYR A 1 89 ? 2.799 -0.341 8.699 1.00 97.06 89 TYR A CA 1
ATOM 701 C C . TYR A 1 89 ? 2.925 -0.088 10.204 1.00 97.06 89 TYR A C 1
ATOM 703 O O . TYR A 1 89 ? 3.278 -0.983 10.972 1.00 97.06 89 TYR A O 1
ATOM 711 N N . TYR A 1 90 ? 2.573 1.115 10.646 1.00 96.25 90 TYR A N 1
ATOM 712 C CA . TYR A 1 90 ? 2.514 1.480 12.066 1.00 96.25 90 TYR A CA 1
ATOM 713 C C . TYR A 1 90 ? 1.106 1.349 12.646 1.00 96.25 90 TYR A C 1
ATOM 715 O O . TYR A 1 90 ? 0.960 1.097 13.839 1.00 96.25 90 TYR A O 1
ATOM 723 N N . GLU A 1 91 ? 0.078 1.472 11.808 1.00 97.44 91 GLU A N 1
ATOM 724 C CA . GLU A 1 91 ? -1.318 1.295 12.200 1.00 97.44 91 GLU A CA 1
ATOM 725 C C . GLU A 1 91 ? -2.126 0.711 11.044 1.00 97.44 91 GLU A C 1
ATOM 727 O O . GLU A 1 91 ? -1.986 1.151 9.901 1.00 97.44 91 G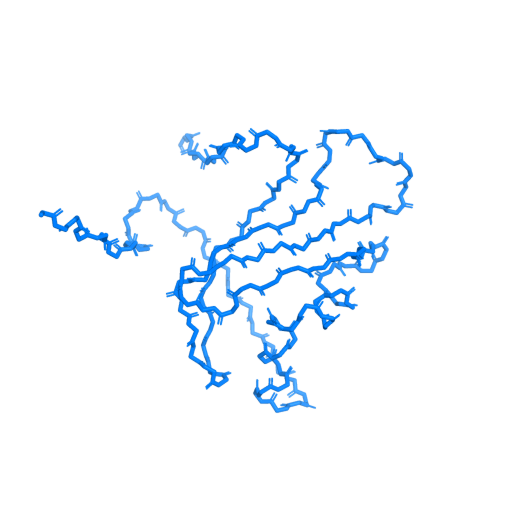LU A O 1
ATOM 732 N N . VAL A 1 92 ? -2.976 -0.268 11.358 1.00 98.00 92 VAL A N 1
ATOM 733 C CA . VAL A 1 92 ? -3.894 -0.916 10.417 1.00 98.00 92 VAL A CA 1
ATOM 734 C C . VAL A 1 92 ? -5.246 -1.056 11.115 1.00 98.00 92 VAL A C 1
ATOM 736 O O . VAL A 1 92 ? -5.468 -2.008 11.860 1.00 98.00 92 VAL A O 1
ATOM 739 N N . ASP A 1 93 ? -6.134 -0.096 10.882 1.00 98.12 93 ASP A N 1
ATOM 740 C CA . ASP A 1 93 ? -7.517 -0.104 11.361 1.00 98.12 93 ASP A CA 1
ATOM 741 C C . ASP A 1 93 ? -8.451 -0.082 10.150 1.00 98.12 93 ASP A C 1
ATOM 743 O O . ASP A 1 93 ? -8.761 0.961 9.571 1.00 98.12 93 ASP A O 1
ATOM 747 N N . ARG A 1 94 ? -8.834 -1.271 9.687 1.00 97.19 94 ARG A N 1
ATOM 748 C CA . ARG A 1 94 ? -9.631 -1.411 8.471 1.00 97.19 94 ARG A CA 1
ATOM 749 C C . ARG A 1 94 ? -11.104 -1.066 8.745 1.00 97.19 94 ARG A C 1
ATOM 751 O O . ARG A 1 94 ? -11.666 -1.623 9.685 1.00 97.19 94 ARG A O 1
ATOM 758 N N . PRO A 1 95 ? -11.780 -0.299 7.864 1.00 97.75 95 PRO A N 1
ATOM 759 C CA . PRO A 1 95 ? -11.278 0.352 6.645 1.00 97.75 95 PRO A CA 1
ATOM 760 C C . PRO A 1 95 ? -10.920 1.840 6.834 1.00 97.75 95 PRO A C 1
ATOM 762 O O . PRO A 1 95 ? -10.868 2.588 5.860 1.00 97.75 95 PRO A O 1
ATOM 765 N N . HIS A 1 96 ? -10.750 2.303 8.071 1.00 96.56 96 HIS A N 1
ATOM 766 C CA . HIS A 1 96 ? -10.805 3.723 8.416 1.00 96.56 96 HIS A CA 1
ATOM 767 C C . HIS A 1 96 ? -9.442 4.411 8.485 1.00 96.56 96 HIS A C 1
ATOM 769 O O . HIS A 1 96 ? -9.363 5.612 8.215 1.00 96.56 96 HIS A O 1
ATOM 775 N N . ARG A 1 97 ? -8.373 3.687 8.841 1.00 97.88 97 ARG A N 1
ATOM 776 C CA . ARG A 1 97 ? -7.057 4.288 9.061 1.00 97.88 97 ARG A CA 1
ATOM 777 C C . ARG A 1 97 ? -5.908 3.342 8.731 1.00 97.88 97 ARG A C 1
ATOM 779 O O . ARG A 1 97 ? -5.862 2.190 9.154 1.00 97.88 97 ARG A O 1
ATOM 786 N N . LEU A 1 98 ? -4.952 3.870 7.978 1.00 97.69 98 LEU A N 1
ATOM 787 C CA . LEU A 1 98 ? -3.706 3.209 7.617 1.00 97.69 98 LEU A CA 1
ATOM 788 C C . LEU A 1 98 ? -2.571 4.204 7.851 1.00 97.69 98 LEU A C 1
ATOM 790 O O . LEU A 1 98 ? -2.585 5.297 7.286 1.00 97.69 98 LEU A O 1
ATOM 794 N N . VAL A 1 99 ? -1.599 3.839 8.684 1.00 98.12 99 VAL A N 1
ATOM 795 C CA . VAL A 1 99 ? -0.392 4.646 8.906 1.00 98.12 99 VAL A CA 1
ATOM 796 C C . VAL A 1 99 ? 0.802 3.815 8.480 1.00 98.12 99 VAL A C 1
ATOM 798 O O . VAL A 1 99 ? 0.999 2.707 8.977 1.00 98.12 99 VAL A O 1
ATOM 801 N N . MET A 1 100 ? 1.605 4.347 7.564 1.00 96.50 100 MET A N 1
ATOM 802 C CA . MET A 1 100 ? 2.763 3.653 7.014 1.00 96.50 100 MET A CA 1
ATOM 803 C C . MET A 1 100 ? 3.911 4.619 6.734 1.00 96.50 100 MET A C 1
ATOM 805 O O . MET A 1 100 ? 3.684 5.778 6.381 1.00 96.50 100 MET A O 1
ATOM 809 N N . SER A 1 101 ? 5.145 4.140 6.877 1.00 95.88 101 SER A N 1
ATOM 810 C CA . SER A 1 101 ? 6.303 4.815 6.282 1.00 95.88 101 SER A CA 1
ATOM 811 C C . SER A 1 101 ? 6.357 4.527 4.789 1.00 95.88 101 SER A C 1
ATOM 813 O O . SER A 1 101 ? 5.831 3.521 4.329 1.00 95.88 101 SER A O 1
ATOM 815 N N . SER A 1 102 ? 7.032 5.385 4.030 1.00 91.44 102 SER A N 1
ATOM 816 C CA . SER A 1 102 ? 7.371 5.098 2.642 1.00 91.44 102 SER A CA 1
ATOM 817 C C . SER A 1 102 ? 8.773 5.598 2.334 1.00 91.44 102 SER A C 1
ATOM 819 O O . SER A 1 102 ? 9.189 6.659 2.805 1.00 91.44 102 SER A O 1
ATOM 821 N N . ARG A 1 103 ? 9.527 4.816 1.564 1.00 90.88 103 ARG A N 1
ATOM 822 C CA . ARG A 1 103 ? 10.894 5.153 1.190 1.00 90.88 103 ARG A CA 1
ATOM 823 C C . ARG A 1 103 ? 11.255 4.601 -0.179 1.00 90.88 103 ARG A C 1
ATOM 825 O O . ARG A 1 103 ? 11.048 3.425 -0.462 1.00 90.88 103 ARG A O 1
ATOM 832 N N . ALA A 1 104 ? 11.846 5.460 -1.004 1.00 90.00 104 ALA A N 1
ATOM 833 C CA . ALA A 1 104 ? 12.455 5.071 -2.265 1.00 90.00 104 ALA A CA 1
ATOM 834 C C . ALA A 1 104 ? 13.715 4.229 -2.012 1.00 90.00 104 ALA A C 1
ATOM 836 O O . ALA A 1 104 ? 14.610 4.648 -1.273 1.00 90.00 104 ALA A O 1
ATOM 837 N N . VAL A 1 105 ? 13.789 3.053 -2.634 1.00 88.06 105 VAL A N 1
ATOM 838 C CA . VAL A 1 105 ? 14.921 2.125 -2.525 1.00 88.06 105 VAL A CA 1
ATOM 839 C C . VAL A 1 105 ? 15.561 1.940 -3.895 1.00 88.06 105 VAL A C 1
ATOM 841 O O . VAL A 1 105 ? 14.871 1.686 -4.882 1.00 88.06 105 VAL A O 1
ATOM 844 N N . ASN A 1 106 ? 16.886 2.084 -3.954 1.00 81.06 106 ASN A N 1
ATOM 845 C CA . ASN A 1 106 ? 17.681 1.990 -5.182 1.00 81.06 106 ASN A CA 1
ATOM 846 C C . ASN A 1 106 ? 18.628 0.763 -5.204 1.00 81.06 106 ASN A C 1
ATOM 848 O O . ASN A 1 106 ? 19.055 0.344 -6.275 1.00 81.06 106 ASN A O 1
ATOM 852 N N . ASP A 1 107 ? 18.921 0.131 -4.059 1.00 67.25 107 ASP A N 1
ATOM 853 C CA . ASP A 1 107 ? 19.852 -1.003 -3.974 1.00 67.25 107 ASP A CA 1
ATOM 854 C C . ASP A 1 107 ? 19.195 -2.319 -3.502 1.00 67.25 107 ASP A C 1
ATOM 856 O O . ASP A 1 107 ? 18.115 -2.338 -2.912 1.00 67.25 107 ASP A O 1
ATOM 860 N N . GLU A 1 108 ? 19.866 -3.441 -3.776 1.00 52.38 108 GLU A N 1
ATOM 861 C CA . GLU A 1 108 ? 19.641 -4.726 -3.089 1.00 52.38 108 GLU A CA 1
ATOM 862 C C . GLU A 1 108 ? 20.448 -4.821 -1.776 1.00 52.38 108 GLU A C 1
ATOM 864 O O . GLU A 1 108 ? 20.361 -5.817 -1.061 1.00 52.38 108 GLU A O 1
ATOM 869 N N . ARG A 1 109 ? 21.253 -3.798 -1.445 1.00 46.50 109 ARG A N 1
ATOM 870 C CA . ARG A 1 109 ? 22.180 -3.780 -0.302 1.00 46.50 109 ARG A CA 1
ATOM 871 C C . ARG A 1 109 ? 21.706 -2.967 0.901 1.00 46.50 109 ARG A C 1
ATOM 873 O O . ARG A 1 109 ? 22.528 -2.665 1.747 1.00 46.50 109 ARG A O 1
ATOM 880 N N . GLY A 1 110 ? 20.414 -2.710 1.076 1.00 40.69 110 GLY A N 1
ATOM 881 C CA . GLY A 1 110 ? 19.861 -2.342 2.383 1.00 40.69 110 GLY A CA 1
ATOM 882 C C . GLY A 1 110 ? 20.552 -1.159 3.073 1.00 40.69 110 GLY A C 1
ATOM 883 O O . GLY A 1 110 ? 20.524 -1.088 4.304 1.00 40.69 110 GLY A O 1
ATOM 884 N N . GLU A 1 111 ? 21.172 -0.232 2.332 1.00 38.09 111 GLU A N 1
ATOM 885 C CA . GLU A 1 111 ? 21.726 0.955 2.969 1.00 38.09 111 GLU A CA 1
ATOM 886 C C . GLU A 1 111 ? 20.594 1.915 3.326 1.00 38.09 111 GLU A C 1
ATOM 888 O O . GLU A 1 111 ? 19.895 2.522 2.503 1.00 38.09 111 GLU A O 1
ATOM 893 N N . LEU A 1 112 ? 20.391 2.028 4.635 1.00 41.44 112 LEU A N 1
ATOM 894 C CA . LEU A 1 112 ? 19.469 2.943 5.267 1.00 41.44 112 LEU A CA 1
ATOM 895 C C . LEU A 1 112 ? 19.974 4.398 5.137 1.00 41.44 112 LEU A C 1
ATOM 897 O O . LEU A 1 112 ? 20.341 5.015 6.124 1.00 41.44 112 LEU A O 1
ATOM 901 N N . PHE A 1 113 ? 19.943 4.997 3.948 1.00 36.00 113 PHE A N 1
ATOM 902 C CA . PHE A 1 113 ? 19.887 6.454 3.795 1.00 36.00 113 PHE A CA 1
ATOM 903 C C . PHE A 1 113 ? 18.584 7.016 4.389 1.00 36.00 113 PHE A C 1
ATOM 905 O O . PHE A 1 113 ? 17.599 7.258 3.691 1.00 36.00 113 PHE A O 1
ATOM 912 N N . ALA A 1 114 ? 18.560 7.197 5.708 1.00 31.42 114 ALA A N 1
ATOM 913 C CA . ALA A 1 114 ? 17.735 8.231 6.308 1.00 31.42 114 ALA A CA 1
ATOM 914 C C . ALA A 1 114 ? 18.345 9.570 5.879 1.00 31.42 114 ALA A C 1
ATOM 916 O O . ALA A 1 114 ? 19.475 9.887 6.249 1.00 31.42 114 ALA A O 1
ATOM 917 N N . THR A 1 115 ? 17.635 10.345 5.061 1.00 28.80 115 THR A N 1
ATOM 918 C CA . THR A 1 115 ? 18.003 11.743 4.845 1.00 28.80 115 THR A CA 1
ATOM 919 C C . THR A 1 115 ? 17.749 12.479 6.154 1.00 28.80 115 THR A C 1
ATOM 921 O O . THR A 1 115 ? 16.629 12.895 6.437 1.00 28.80 115 THR A O 1
ATOM 924 N N . VAL A 1 116 ? 18.786 12.611 6.980 1.00 32.78 116 VAL A N 1
ATOM 925 C CA . VAL A 1 116 ? 18.818 13.656 7.999 1.00 32.78 116 VAL A CA 1
ATOM 926 C C . VAL A 1 116 ? 18.979 14.951 7.219 1.00 32.78 116 VAL A C 1
ATOM 928 O O . VAL A 1 116 ? 20.009 15.171 6.584 1.00 32.78 116 VAL A O 1
ATOM 931 N N . ALA A 1 117 ? 17.927 15.763 7.176 1.00 27.34 117 ALA A N 1
ATOM 932 C CA . ALA A 1 117 ? 18.027 17.110 6.645 1.00 27.34 117 ALA A CA 1
ATOM 933 C C . ALA A 1 117 ? 18.976 17.900 7.557 1.00 27.34 117 ALA A C 1
ATOM 935 O O . ALA A 1 117 ? 18.617 18.258 8.675 1.00 27.34 117 ALA A O 1
ATOM 936 N N . SER A 1 118 ? 20.206 18.109 7.097 1.00 24.89 118 SER A N 1
ATOM 937 C CA . SER A 1 118 ? 21.091 19.150 7.600 1.00 24.89 118 SER A CA 1
ATOM 938 C C . SER A 1 118 ? 20.854 20.404 6.766 1.00 24.89 118 SER A C 1
ATOM 940 O O . SER A 1 118 ? 21.209 20.413 5.589 1.00 24.89 118 SER A O 1
ATOM 942 N N . GLU A 1 119 ? 20.178 21.385 7.358 1.00 30.75 119 GLU A N 1
ATOM 943 C CA . GLU A 1 119 ? 20.591 22.794 7.528 1.00 30.75 119 GLU A CA 1
ATOM 944 C C . GLU A 1 119 ? 19.452 23.593 8.176 1.00 30.75 119 GLU A C 1
ATOM 946 O O . GLU A 1 119 ? 18.294 23.491 7.706 1.00 30.75 119 GLU A O 1
#